Protein AF-A0ABC8KE61-F1 (afdb_monomer_lite)

Structure (mmCIF, N/CA/C/O backbone):
data_AF-A0ABC8KE61-F1
#
_entry.id   AF-A0ABC8KE61-F1
#
loop_
_atom_site.group_PDB
_atom_site.id
_atom_site.type_symbol
_atom_site.label_atom_id
_atom_site.label_alt_id
_atom_site.label_comp_id
_atom_site.label_asym_id
_atom_site.label_entity_id
_atom_site.label_seq_id
_atom_site.pdbx_PDB_ins_code
_atom_site.Cartn_x
_atom_site.Cartn_y
_atom_site.Cartn_z
_atom_site.occupancy
_atom_site.B_iso_or_equiv
_atom_site.auth_seq_id
_atom_site.auth_comp_id
_atom_site.auth_asym_id
_atom_site.auth_atom_id
_atom_site.pdbx_PDB_model_num
ATOM 1 N N . MET A 1 1 ? 4.257 -10.676 -7.133 1.00 64.88 1 MET A N 1
ATOM 2 C CA . MET A 1 1 ? 3.258 -9.607 -6.930 1.00 64.88 1 MET A CA 1
ATOM 3 C C . MET A 1 1 ? 2.732 -9.595 -5.499 1.00 64.88 1 MET A C 1
ATOM 5 O O . MET A 1 1 ? 3.214 -8.754 -4.770 1.00 64.88 1 MET A O 1
ATOM 9 N N . VAL A 1 2 ? 1.894 -10.537 -5.036 1.00 73.56 2 VAL A N 1
ATOM 10 C CA . VAL A 1 2 ? 1.355 -10.547 -3.644 1.00 73.56 2 VAL A CA 1
ATOM 11 C C . VAL A 1 2 ? 2.423 -10.348 -2.562 1.00 73.56 2 VAL A C 1
ATOM 13 O O . VAL A 1 2 ? 2.237 -9.540 -1.664 1.00 73.56 2 VAL A O 1
ATOM 16 N N . LYS A 1 3 ? 3.583 -10.999 -2.708 1.00 79.56 3 LYS A N 1
ATOM 17 C CA . LYS A 1 3 ? 4.725 -10.808 -1.807 1.00 79.56 3 LYS A CA 1
ATOM 18 C C . LYS A 1 3 ? 5.199 -9.348 -1.712 1.00 79.56 3 LYS A C 1
ATOM 20 O O . LYS A 1 3 ? 5.415 -8.871 -0.617 1.00 79.56 3 LYS A O 1
ATOM 25 N N . VAL A 1 4 ? 5.299 -8.630 -2.835 1.00 83.62 4 VAL A N 1
ATOM 26 C CA . VAL A 1 4 ? 5.704 -7.209 -2.852 1.00 83.62 4 VAL A CA 1
ATOM 27 C C . VAL A 1 4 ? 4.715 -6.359 -2.061 1.00 83.62 4 VAL A C 1
ATOM 29 O O . VAL A 1 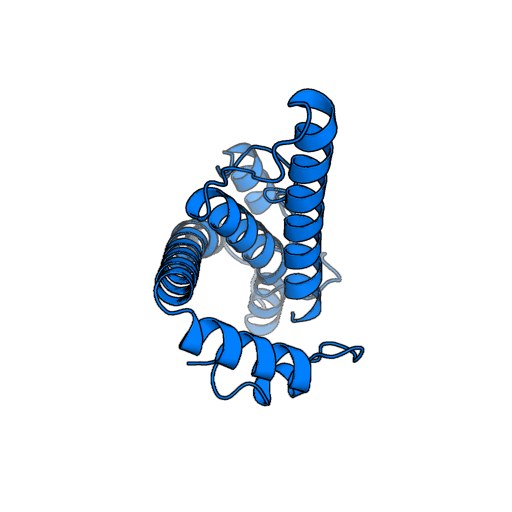4 ? 5.132 -5.517 -1.278 1.00 83.62 4 VAL A O 1
ATOM 32 N N . PHE A 1 5 ? 3.413 -6.607 -2.233 1.00 83.88 5 PHE A N 1
ATOM 33 C CA . PHE A 1 5 ? 2.384 -5.903 -1.471 1.00 83.88 5 PHE A CA 1
ATOM 34 C C . PHE A 1 5 ? 2.565 -6.143 0.029 1.00 83.88 5 PHE A C 1
ATOM 36 O O . PHE A 1 5 ? 2.652 -5.178 0.779 1.00 83.88 5 PHE A O 1
ATOM 43 N N . ILE A 1 6 ? 2.694 -7.403 0.452 1.00 83.31 6 ILE A N 1
ATOM 44 C CA . ILE A 1 6 ? 2.892 -7.761 1.865 1.00 83.31 6 ILE A CA 1
ATOM 45 C C . ILE A 1 6 ? 4.162 -7.114 2.413 1.00 83.31 6 ILE A C 1
ATOM 47 O O . ILE A 1 6 ? 4.085 -6.394 3.399 1.00 83.31 6 ILE A O 1
ATOM 51 N N . ASP A 1 7 ? 5.299 -7.285 1.736 1.00 86.00 7 ASP A N 1
ATOM 52 C CA . ASP A 1 7 ? 6.591 -6.753 2.177 1.00 86.00 7 ASP A CA 1
ATOM 53 C C . ASP A 1 7 ? 6.548 -5.215 2.331 1.00 86.00 7 ASP A C 1
ATOM 55 O O . ASP A 1 7 ? 7.152 -4.652 3.246 1.00 86.00 7 ASP A O 1
ATOM 59 N N . CYS A 1 8 ? 5.850 -4.505 1.436 1.00 86.50 8 CYS A N 1
ATOM 60 C CA . CYS A 1 8 ? 5.660 -3.055 1.523 1.00 86.50 8 CYS A CA 1
ATOM 61 C C . CYS A 1 8 ? 4.720 -2.658 2.674 1.00 86.50 8 CYS A C 1
ATOM 63 O O . CYS A 1 8 ? 5.028 -1.722 3.415 1.00 86.50 8 CYS A O 1
ATOM 65 N N . PHE A 1 9 ? 3.609 -3.375 2.859 1.00 86.94 9 PHE A N 1
ATOM 66 C CA . PHE A 1 9 ? 2.671 -3.140 3.961 1.00 86.94 9 PHE A CA 1
ATOM 67 C C . PHE A 1 9 ? 3.303 -3.430 5.330 1.00 86.94 9 PHE A C 1
ATOM 69 O O . PHE A 1 9 ? 3.161 -2.621 6.244 1.00 86.94 9 PHE A O 1
ATOM 76 N N . GLU A 1 10 ? 4.054 -4.523 5.475 1.00 87.69 10 GLU A N 1
ATOM 77 C CA . GLU A 1 10 ? 4.783 -4.860 6.704 1.00 87.69 10 GLU A CA 1
ATOM 78 C C . GLU A 1 10 ? 5.771 -3.754 7.087 1.00 87.69 10 GLU A C 1
ATOM 80 O O . GLU A 1 10 ? 5.826 -3.346 8.246 1.00 87.69 10 GLU A O 1
ATOM 85 N N . LYS A 1 11 ? 6.507 -3.196 6.117 1.00 88.31 11 LYS A N 1
ATOM 86 C CA . LYS A 1 11 ? 7.406 -2.055 6.367 1.00 88.31 11 LYS A CA 1
ATOM 87 C C . LYS A 1 11 ? 6.659 -0.830 6.890 1.00 88.31 11 LYS A C 1
ATOM 89 O O . LYS A 1 11 ? 7.174 -0.152 7.778 1.00 88.31 11 LYS A O 1
ATOM 94 N N . MET A 1 12 ? 5.471 -0.548 6.355 1.00 88.25 12 MET A N 1
ATOM 95 C CA . MET A 1 12 ? 4.641 0.570 6.810 1.00 88.25 12 MET A CA 1
ATOM 96 C C . MET A 1 12 ? 4.158 0.339 8.246 1.00 88.25 12 MET A C 1
ATOM 98 O O . MET A 1 12 ? 4.304 1.226 9.082 1.00 88.25 12 MET A O 1
ATOM 102 N N . ILE A 1 13 ? 3.679 -0.870 8.561 1.00 87.88 13 ILE A N 1
ATOM 103 C CA . ILE A 1 13 ? 3.256 -1.250 9.919 1.00 87.88 13 ILE A CA 1
ATOM 104 C C . ILE A 1 13 ? 4.422 -1.103 10.902 1.00 87.88 13 ILE A C 1
ATOM 106 O O . ILE A 1 13 ? 4.290 -0.424 11.919 1.00 87.88 13 ILE A O 1
ATOM 110 N N . LEU A 1 14 ? 5.593 -1.655 10.570 1.00 89.06 14 LEU A N 1
ATOM 111 C CA . LEU A 1 14 ? 6.793 -1.555 11.405 1.00 89.06 14 LEU A CA 1
ATOM 112 C C . LEU A 1 14 ? 7.217 -0.100 11.647 1.00 89.06 14 LEU A C 1
ATOM 114 O O . LEU A 1 14 ? 7.661 0.231 12.751 1.00 89.06 14 LEU A O 1
ATOM 118 N N . LYS A 1 15 ? 7.073 0.778 10.644 1.00 88.00 15 LYS A N 1
ATOM 119 C CA . LYS A 1 15 ? 7.299 2.221 10.802 1.00 88.00 15 LYS A CA 1
ATOM 120 C C . LYS A 1 15 ? 6.293 2.832 11.778 1.00 88.00 15 LYS A C 1
ATOM 122 O O . LYS A 1 15 ? 6.718 3.503 12.716 1.00 88.00 15 LYS A O 1
ATOM 127 N N . SER A 1 16 ? 4.995 2.588 11.602 1.00 84.94 16 SER A N 1
ATOM 128 C CA . SER A 1 16 ? 3.955 3.118 12.496 1.00 84.94 16 SER A CA 1
ATOM 129 C C . SER A 1 16 ? 4.138 2.644 13.941 1.00 84.94 16 SER A C 1
ATOM 131 O O . SER A 1 16 ? 4.074 3.451 14.865 1.00 84.94 16 SER A O 1
ATOM 133 N N . GLU A 1 17 ? 4.453 1.366 14.151 1.00 87.12 17 GLU A N 1
ATOM 134 C CA . GLU A 1 17 ? 4.751 0.831 15.482 1.00 87.12 17 GLU A CA 1
ATOM 135 C C . GLU A 1 17 ? 6.007 1.447 16.106 1.00 87.12 17 GLU A C 1
ATOM 137 O O . GLU A 1 17 ? 6.067 1.667 17.315 1.00 87.12 17 GLU A O 1
ATOM 142 N N . LYS A 1 18 ? 7.045 1.703 15.302 1.00 86.75 18 LYS A N 1
ATOM 143 C CA . LYS A 1 18 ? 8.257 2.372 15.782 1.00 86.75 18 LYS A 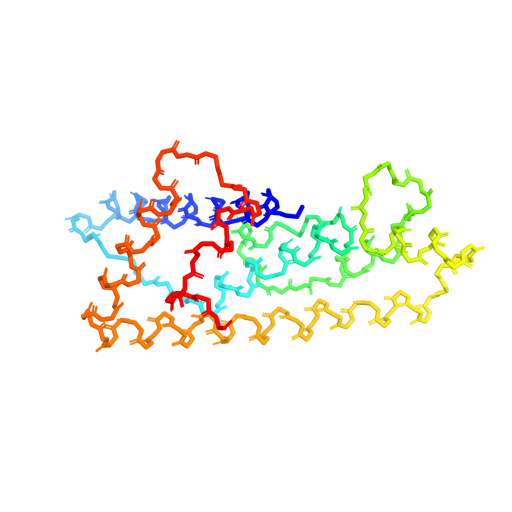CA 1
ATOM 144 C C . LYS A 1 18 ? 7.933 3.785 16.274 1.00 86.75 18 LYS A C 1
ATOM 146 O O . LYS A 1 18 ? 8.385 4.146 17.356 1.00 86.75 18 LYS A O 1
ATOM 151 N N . LEU A 1 19 ? 7.121 4.536 15.529 1.00 83.94 19 LEU A N 1
ATOM 152 C CA . LEU A 1 19 ? 6.680 5.880 15.919 1.00 83.94 19 LEU A CA 1
ATOM 153 C C . LEU A 1 19 ? 5.836 5.867 17.203 1.00 83.94 19 LEU A C 1
ATOM 155 O O . LEU A 1 19 ? 6.014 6.741 18.050 1.00 83.94 19 LEU A O 1
ATOM 159 N N . LEU A 1 20 ? 4.961 4.866 17.371 1.00 83.94 20 LEU A N 1
ATOM 160 C CA . LEU A 1 20 ? 4.216 4.645 18.619 1.00 83.94 20 LEU A CA 1
ATOM 161 C C . LEU A 1 20 ? 5.172 4.466 19.805 1.00 83.94 20 LEU A C 1
ATOM 163 O O . LEU A 1 20 ? 5.119 5.245 20.755 1.00 83.94 20 LEU A O 1
ATOM 167 N N . ARG A 1 21 ? 6.112 3.518 19.701 1.00 84.69 21 ARG A N 1
ATOM 168 C CA . ARG A 1 21 ? 7.095 3.228 20.762 1.00 84.69 21 ARG A CA 1
ATOM 169 C C . ARG A 1 21 ? 7.961 4.438 21.119 1.00 84.69 21 ARG A C 1
ATOM 171 O O . ARG A 1 21 ? 8.272 4.662 22.285 1.00 84.69 21 ARG A O 1
ATOM 178 N N . GLU A 1 22 ? 8.372 5.230 20.130 1.00 82.19 22 GLU A N 1
ATOM 179 C CA . GLU A 1 22 ? 9.170 6.443 20.361 1.00 82.19 22 GLU A CA 1
ATOM 180 C C . GLU A 1 22 ? 8.376 7.531 21.101 1.00 82.19 22 GLU A C 1
ATOM 182 O O . GLU A 1 22 ? 8.933 8.220 21.967 1.00 82.19 22 GLU A O 1
ATOM 187 N N . LYS A 1 23 ? 7.074 7.668 20.812 1.00 76.12 23 LYS A N 1
ATOM 188 C CA . LYS A 1 23 ? 6.198 8.595 21.538 1.00 76.12 23 LYS A CA 1
ATOM 189 C C . LYS A 1 23 ? 5.919 8.137 22.963 1.00 76.12 23 LYS A C 1
ATOM 191 O O . LYS A 1 23 ? 6.067 8.964 23.856 1.00 76.12 23 LYS A O 1
ATOM 196 N N . GLU A 1 24 ? 5.628 6.858 23.201 1.00 76.31 24 GLU A N 1
ATOM 197 C CA . GLU A 1 24 ? 5.400 6.321 24.556 1.00 76.31 24 GLU A CA 1
ATOM 198 C C . GLU A 1 24 ? 6.550 6.667 25.519 1.00 76.31 24 GLU A C 1
ATOM 200 O O . GLU A 1 24 ? 6.324 7.069 26.663 1.00 76.31 24 GLU A O 1
ATOM 205 N N . VAL A 1 25 ? 7.794 6.571 25.035 1.00 72.00 25 VAL A N 1
ATOM 206 C CA . VAL A 1 25 ? 9.010 6.888 25.803 1.00 72.00 25 VAL A CA 1
ATOM 207 C C . VAL A 1 25 ? 9.166 8.395 26.053 1.00 72.00 25 VAL A C 1
ATOM 209 O O . VAL A 1 25 ? 9.741 8.793 27.067 1.00 72.00 25 VAL A O 1
ATOM 212 N N . SER A 1 26 ? 8.655 9.238 25.154 1.00 69.12 26 SER A N 1
ATOM 213 C CA . SER A 1 26 ? 8.886 10.688 25.158 1.00 69.12 26 SER A CA 1
ATOM 214 C C . SER A 1 26 ? 7.775 11.497 25.842 1.00 69.12 26 SER A C 1
ATOM 216 O O . SER A 1 26 ? 8.067 12.545 26.419 1.00 69.12 26 SER A O 1
ATOM 218 N N . SER A 1 27 ? 6.515 11.050 25.791 1.00 61.34 27 SER A N 1
ATOM 219 C CA . SER A 1 27 ? 5.344 11.819 26.256 1.00 61.34 27 SER A CA 1
ATOM 220 C C . SER A 1 27 ? 4.740 11.345 27.583 1.00 61.34 27 SER A C 1
ATOM 222 O O . SER A 1 27 ? 3.780 11.943 28.059 1.00 61.34 27 SER A O 1
ATOM 224 N N . GLY A 1 28 ? 5.304 10.324 28.235 1.00 57.09 28 GLY A N 1
ATOM 225 C CA . GLY A 1 28 ? 4.880 9.935 29.586 1.00 57.09 28 GLY A CA 1
ATOM 226 C C . GLY A 1 28 ? 3.458 9.363 29.668 1.00 57.09 28 GLY A C 1
ATOM 227 O O . GLY A 1 28 ? 2.796 9.555 30.687 1.00 57.09 28 GLY A O 1
ATOM 228 N N . GLY A 1 29 ? 3.002 8.653 28.628 1.00 59.00 29 GLY A N 1
ATOM 229 C CA . GLY A 1 29 ? 1.775 7.845 28.675 1.00 59.00 29 GLY A CA 1
ATOM 230 C C . GLY A 1 29 ? 0.694 8.152 27.634 1.00 59.00 29 GLY A C 1
ATOM 231 O O . GLY A 1 29 ? -0.413 7.638 27.779 1.00 59.00 29 GLY A O 1
ATOM 232 N N . GLU A 1 30 ? 0.962 8.958 26.602 1.00 61.91 30 GLU A N 1
ATOM 233 C CA . GLU A 1 30 ? 0.042 9.065 25.457 1.00 61.91 30 GLU A CA 1
ATOM 234 C C . GLU A 1 30 ? 0.279 7.926 24.456 1.00 61.91 30 GLU A C 1
ATOM 236 O O . GLU A 1 30 ? 1.283 7.912 23.747 1.00 61.91 30 GLU A O 1
ATOM 241 N N . ASP A 1 31 ? -0.685 7.007 24.374 1.00 68.25 31 ASP A N 1
ATOM 242 C CA . ASP A 1 31 ? -0.700 5.842 23.471 1.00 68.25 31 ASP A CA 1
ATOM 243 C C . ASP A 1 31 ? -1.327 6.174 22.095 1.00 68.25 31 ASP A C 1
ATOM 245 O O . ASP A 1 31 ? -2.006 5.369 21.457 1.00 68.25 31 ASP A O 1
ATOM 249 N N . THR A 1 32 ? -1.193 7.428 21.651 1.00 75.19 32 THR A N 1
ATO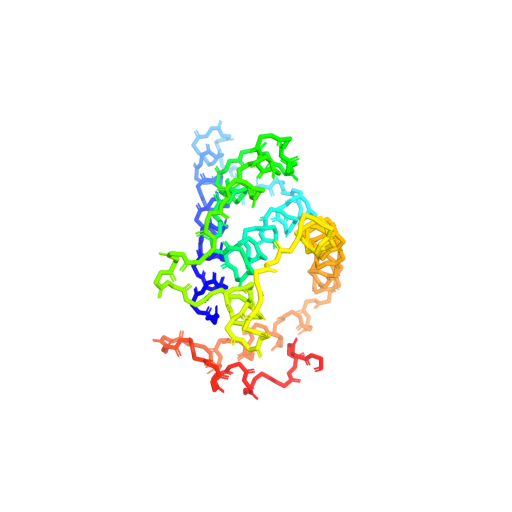M 250 C CA . THR A 1 32 ? -1.811 7.909 20.408 1.00 75.19 32 THR A CA 1
ATOM 251 C C . THR A 1 32 ? -0.811 8.653 19.537 1.00 75.19 32 THR A C 1
ATOM 253 O O . THR A 1 32 ? -0.144 9.593 19.976 1.00 75.19 32 THR A O 1
ATOM 256 N N . ILE A 1 33 ? -0.745 8.269 18.262 1.00 80.81 33 ILE A N 1
ATOM 257 C CA . ILE A 1 33 ? 0.001 8.987 17.226 1.00 80.81 33 ILE A CA 1
ATOM 258 C C . ILE A 1 33 ? -0.971 9.660 16.262 1.00 80.81 33 ILE A C 1
ATOM 260 O O . ILE A 1 33 ? -2.006 9.102 15.906 1.00 80.81 33 ILE A O 1
ATOM 264 N N . GLU A 1 34 ? -0.611 10.860 15.823 1.00 82.56 34 GLU A N 1
ATOM 265 C CA . GLU A 1 34 ? -1.245 11.488 14.672 1.00 82.56 34 GLU A CA 1
ATOM 266 C C . GLU A 1 34 ? -0.459 11.054 13.438 1.00 82.56 34 GLU A C 1
ATOM 268 O O . GLU A 1 34 ? 0.766 11.190 13.401 1.00 82.56 34 GLU A O 1
ATOM 273 N N . LEU A 1 35 ? -1.161 10.485 12.462 1.00 83.62 35 LEU A N 1
ATOM 274 C CA . LEU A 1 35 ? -0.599 10.060 11.188 1.00 83.62 35 LEU A CA 1
ATOM 275 C C . LEU A 1 35 ? -1.329 10.765 10.055 1.00 83.62 35 LEU A C 1
ATOM 277 O O . LEU A 1 35 ? -2.561 10.796 10.026 1.00 83.62 35 LEU A O 1
ATOM 281 N N . ASP A 1 36 ? -0.560 11.260 9.094 1.00 88.00 36 ASP A N 1
ATOM 282 C CA . ASP A 1 36 ? -1.088 11.670 7.801 1.00 88.00 36 ASP A CA 1
ATOM 283 C C . ASP A 1 36 ? -1.269 10.425 6.922 1.00 88.00 36 ASP A C 1
ATOM 285 O O . ASP A 1 36 ? -0.328 9.922 6.306 1.00 88.00 36 ASP A O 1
ATOM 289 N N . LEU A 1 37 ? -2.493 9.891 6.902 1.00 88.19 37 LEU A N 1
ATOM 290 C CA . LEU A 1 37 ? -2.818 8.686 6.136 1.00 88.19 37 LEU A CA 1
ATOM 291 C C . LEU A 1 37 ? -2.616 8.872 4.628 1.00 88.19 37 LEU A C 1
ATOM 293 O O . LEU A 1 37 ? -2.251 7.915 3.950 1.00 88.19 37 LEU A O 1
ATOM 297 N N . GLU A 1 38 ? -2.834 10.077 4.100 1.00 87.56 38 GLU A N 1
ATOM 298 C CA . GLU A 1 38 ? -2.642 10.352 2.676 1.00 87.56 38 GLU A CA 1
ATOM 299 C C . GLU A 1 38 ? -1.162 10.259 2.311 1.00 87.56 38 GLU A C 1
ATOM 301 O O . GLU A 1 38 ? -0.803 9.561 1.360 1.00 87.56 38 GLU A O 1
ATOM 306 N N . ALA A 1 39 ? -0.297 10.876 3.115 1.00 86.56 39 ALA A N 1
ATOM 307 C CA . ALA A 1 39 ? 1.144 10.818 2.919 1.00 86.56 39 ALA A CA 1
ATOM 308 C C . ALA A 1 39 ? 1.697 9.386 3.072 1.00 86.56 39 ALA A C 1
ATOM 310 O O . ALA A 1 39 ? 2.505 8.936 2.252 1.00 86.56 39 ALA A O 1
ATOM 311 N N . GLU A 1 40 ? 1.235 8.634 4.076 1.00 88.31 40 GLU A N 1
ATOM 312 C CA . GLU A 1 40 ? 1.666 7.246 4.297 1.00 88.31 40 GLU A CA 1
ATOM 313 C C . GLU A 1 40 ? 1.208 6.308 3.169 1.00 88.31 40 GLU A C 1
ATOM 315 O O . GLU A 1 40 ? 2.014 5.532 2.644 1.00 88.31 40 GLU A O 1
ATOM 320 N N . PHE A 1 41 ? -0.050 6.404 2.723 1.00 90.56 41 PHE A N 1
ATOM 321 C CA . PHE A 1 41 ? -0.533 5.586 1.606 1.00 90.56 41 PHE A CA 1
ATOM 322 C C . PHE A 1 41 ? 0.066 6.000 0.262 1.00 90.56 41 PHE A C 1
ATOM 324 O O . PHE A 1 41 ? 0.259 5.140 -0.598 1.00 90.56 41 PHE A O 1
ATOM 331 N N . SER A 1 42 ? 0.418 7.274 0.091 1.00 89.81 42 SER A N 1
ATOM 332 C CA . SER A 1 42 ? 1.158 7.761 -1.075 1.00 89.81 42 SER A CA 1
ATOM 333 C C . SER A 1 42 ? 2.544 7.115 -1.158 1.00 89.81 42 SER A C 1
ATOM 335 O O . SER A 1 42 ? 2.890 6.509 -2.178 1.00 89.81 42 SER A O 1
ATOM 337 N N . SER A 1 43 ? 3.290 7.112 -0.048 1.00 89.38 43 SER A N 1
ATOM 338 C CA . SER A 1 43 ? 4.572 6.405 0.066 1.00 89.38 43 SER A CA 1
ATOM 339 C C . SER A 1 43 ? 4.448 4.902 -0.195 1.00 89.38 43 SER A C 1
ATOM 341 O O . SER A 1 43 ? 5.281 4.323 -0.896 1.00 89.38 43 SER A O 1
ATOM 343 N N . LEU A 1 44 ? 3.405 4.267 0.346 1.00 90.12 44 LEU A N 1
ATOM 344 C CA . LEU A 1 44 ? 3.141 2.845 0.145 1.00 90.12 44 LEU A CA 1
ATOM 345 C C . LEU A 1 44 ? 2.855 2.517 -1.325 1.00 90.12 44 LEU A C 1
ATOM 347 O O . LEU A 1 44 ? 3.445 1.587 -1.878 1.00 90.12 44 LEU A O 1
ATOM 351 N N . ALA A 1 45 ? 1.962 3.275 -1.962 1.00 89.75 45 ALA A N 1
ATOM 352 C CA . ALA A 1 45 ? 1.604 3.071 -3.359 1.00 89.75 45 ALA A CA 1
ATOM 353 C C . ALA A 1 45 ? 2.814 3.286 -4.279 1.00 89.75 45 ALA A C 1
ATOM 355 O O . ALA A 1 45 ? 3.014 2.515 -5.220 1.00 89.75 45 ALA A O 1
ATOM 356 N N . LEU A 1 46 ? 3.659 4.273 -3.972 1.00 88.31 46 LEU A N 1
ATOM 357 C CA . LEU A 1 46 ? 4.879 4.545 -4.723 1.00 88.31 46 LEU A CA 1
ATOM 358 C C . LEU A 1 46 ? 5.868 3.370 -4.672 1.00 88.31 46 LEU A C 1
ATOM 360 O O . LEU A 1 46 ? 6.338 2.931 -5.724 1.00 88.31 46 LEU A O 1
ATOM 364 N N . ASP A 1 47 ? 6.138 2.809 -3.489 1.00 88.38 47 ASP A N 1
ATOM 365 C CA . ASP A 1 47 ? 7.027 1.646 -3.354 1.00 88.38 47 ASP A CA 1
ATOM 366 C C . ASP A 1 47 ? 6.440 0.403 -4.052 1.00 88.38 47 ASP A C 1
ATOM 368 O O . ASP A 1 47 ? 7.161 -0.309 -4.755 1.00 88.38 47 ASP A O 1
ATOM 372 N N . ILE A 1 48 ? 5.130 0.157 -3.935 1.00 88.38 48 ILE A N 1
ATOM 373 C CA . ILE A 1 48 ? 4.464 -0.977 -4.601 1.00 88.38 48 ILE A CA 1
ATOM 374 C C . ILE A 1 48 ? 4.575 -0.870 -6.126 1.00 88.38 48 ILE A C 1
ATOM 376 O O . ILE A 1 48 ? 4.912 -1.862 -6.786 1.00 88.38 48 ILE A O 1
ATOM 380 N N . ILE A 1 49 ? 4.288 0.306 -6.696 1.00 87.19 49 ILE A N 1
ATOM 381 C CA . ILE A 1 49 ? 4.374 0.537 -8.145 1.00 87.19 49 ILE A CA 1
ATOM 382 C C . ILE A 1 49 ? 5.838 0.467 -8.593 1.00 87.19 49 ILE A C 1
ATOM 384 O O . ILE A 1 49 ? 6.129 -0.194 -9.590 1.00 87.19 49 ILE A O 1
ATOM 388 N N . GLY A 1 50 ? 6.761 1.065 -7.835 1.00 85.50 50 GLY A N 1
ATOM 389 C CA . GLY A 1 50 ? 8.203 0.997 -8.076 1.00 85.50 50 GLY A CA 1
ATOM 390 C C . GLY A 1 50 ? 8.703 -0.430 -8.220 1.00 85.50 50 GLY A C 1
ATOM 391 O O . GLY A 1 50 ? 9.257 -0.797 -9.257 1.00 85.50 50 GLY A O 1
ATOM 392 N N . PHE A 1 51 ? 8.430 -1.270 -7.224 1.00 85.75 51 PHE A N 1
ATOM 393 C CA . PHE A 1 51 ? 8.848 -2.666 -7.254 1.00 85.75 51 PHE A CA 1
ATOM 394 C C . PHE A 1 51 ? 8.124 -3.473 -8.333 1.00 85.75 51 PHE A C 1
ATOM 396 O O . PHE A 1 51 ? 8.753 -4.257 -9.039 1.00 85.75 51 PHE A O 1
ATOM 403 N N . SER A 1 52 ? 6.811 -3.297 -8.491 1.00 81.44 52 SER A N 1
ATOM 404 C CA . SER A 1 52 ? 6.023 -4.143 -9.398 1.00 81.44 52 SER A CA 1
ATOM 405 C C . SER A 1 52 ? 6.258 -3.820 -10.876 1.00 81.44 52 SER A C 1
ATOM 407 O O . SER A 1 52 ? 6.227 -4.718 -11.720 1.00 81.44 52 SER A O 1
ATOM 409 N N . VAL A 1 53 ? 6.471 -2.545 -11.205 1.00 80.25 53 VAL A N 1
ATOM 410 C CA . VAL A 1 53 ? 6.579 -2.077 -12.594 1.00 80.25 53 VAL A CA 1
ATOM 411 C C . VAL A 1 53 ? 8.033 -1.914 -13.014 1.00 80.25 53 VAL A C 1
ATOM 413 O O . VAL A 1 53 ? 8.392 -2.357 -14.104 1.00 80.25 53 VAL A O 1
ATOM 416 N N . PHE A 1 54 ? 8.861 -1.329 -12.148 1.00 78.62 54 PHE A N 1
ATOM 417 C CA . PHE A 1 54 ? 10.234 -0.931 -12.469 1.00 78.62 54 PHE A CA 1
ATOM 418 C C . PHE A 1 54 ? 11.291 -1.809 -11.795 1.00 78.62 54 PHE A C 1
ATOM 420 O O . PHE A 1 54 ? 12.472 -1.652 -12.083 1.00 78.62 54 PHE A O 1
ATOM 427 N N . ASN A 1 55 ? 10.886 -2.725 -10.904 1.00 80.31 55 ASN A N 1
ATOM 428 C CA . ASN A 1 55 ? 11.793 -3.423 -9.988 1.00 80.31 55 ASN A CA 1
ATOM 429 C C . ASN A 1 55 ? 12.686 -2.453 -9.189 1.00 80.31 55 ASN A C 1
ATOM 431 O O . ASN A 1 55 ? 13.846 -2.739 -8.902 1.00 80.31 55 ASN A O 1
ATOM 435 N N . TYR A 1 56 ? 12.138 -1.284 -8.845 1.00 81.81 56 TYR A N 1
ATOM 436 C CA . TYR A 1 56 ? 12.858 -0.204 -8.184 1.00 81.81 56 TYR A CA 1
ATOM 437 C C . TYR A 1 56 ? 12.301 0.058 -6.786 1.00 81.81 56 TYR A C 1
ATOM 439 O O . TYR A 1 56 ? 11.094 0.191 -6.594 1.00 81.81 56 TYR A O 1
ATOM 447 N N . ASN A 1 57 ? 13.196 0.171 -5.807 1.00 83.00 57 ASN A N 1
ATOM 448 C CA . ASN A 1 57 ? 12.848 0.499 -4.430 1.00 83.00 57 ASN A CA 1
ATOM 449 C C . ASN A 1 57 ? 13.114 1.984 -4.156 1.00 83.00 57 ASN A C 1
ATOM 451 O O . ASN A 1 57 ? 14.266 2.359 -3.923 1.00 83.00 57 ASN A O 1
ATOM 455 N N . PHE A 1 58 ? 12.074 2.818 -4.119 1.00 82.81 58 PHE A N 1
ATOM 456 C CA . PHE A 1 58 ? 12.231 4.217 -3.698 1.00 82.81 58 PHE A CA 1
ATOM 457 C C . PHE A 1 58 ? 12.589 4.295 -2.203 1.00 82.81 58 PHE A C 1
ATOM 459 O O . PHE A 1 58 ? 13.413 5.117 -1.764 1.00 82.81 58 PHE A O 1
ATOM 466 N N . GLY A 1 59 ? 12.041 3.364 -1.419 1.00 82.62 59 GLY A N 1
ATOM 467 C CA . GLY A 1 59 ? 12.145 3.356 0.032 1.00 82.62 59 GLY A CA 1
ATOM 468 C C . GLY A 1 59 ? 11.335 4.495 0.634 1.00 82.62 59 GLY A C 1
ATOM 469 O O . GLY A 1 59 ? 11.724 5.038 1.666 1.00 82.62 59 GLY A O 1
ATOM 470 N N . SER A 1 60 ? 10.252 4.894 -0.028 1.00 82.62 60 SER A N 1
ATOM 471 C CA . SER A 1 60 ? 9.395 6.002 0.394 1.00 82.62 60 SER A CA 1
ATOM 472 C C . SER A 1 60 ? 8.583 5.657 1.635 1.00 82.62 60 SER A C 1
ATOM 474 O O . SER A 1 60 ? 8.210 6.554 2.387 1.00 82.62 60 SER A O 1
ATOM 476 N N . VAL A 1 61 ? 8.348 4.368 1.901 1.00 80.81 61 VAL A N 1
ATOM 477 C CA . VAL A 1 61 ? 7.750 3.922 3.165 1.00 80.81 61 VAL A CA 1
ATOM 478 C C . VAL A 1 61 ? 8.717 4.126 4.331 1.00 80.81 61 VAL A C 1
ATOM 480 O O . VAL A 1 61 ? 8.282 4.482 5.418 1.00 80.81 61 VAL A O 1
ATOM 483 N N . THR A 1 62 ? 10.025 3.931 4.138 1.00 77.19 62 THR A N 1
ATOM 484 C CA . THR A 1 62 ? 11.018 3.992 5.230 1.00 77.19 62 THR A CA 1
ATOM 485 C C . THR A 1 62 ? 11.714 5.345 5.369 1.00 77.19 62 THR A C 1
ATOM 487 O O . THR A 1 62 ? 12.210 5.659 6.451 1.00 77.19 62 THR A O 1
ATOM 490 N N . LYS A 1 63 ? 11.765 6.148 4.304 1.00 67.31 63 LYS A N 1
ATOM 491 C CA . LYS A 1 63 ? 12.311 7.512 4.294 1.00 67.31 63 LYS A CA 1
ATOM 492 C C . LYS A 1 63 ? 11.173 8.524 4.460 1.00 67.31 63 LYS A C 1
ATOM 494 O O . LYS A 1 63 ? 10.097 8.334 3.912 1.00 67.31 63 LYS A O 1
ATOM 499 N N . GLU A 1 64 ? 11.423 9.646 5.131 1.00 58.12 64 GLU A N 1
ATOM 500 C CA . GLU A 1 64 ? 10.461 10.758 5.300 1.00 58.12 64 GLU A CA 1
ATOM 501 C C . GLU A 1 64 ? 10.251 11.589 4.013 1.00 58.12 64 GLU A C 1
ATOM 503 O O . GLU A 1 64 ? 10.179 12.815 4.044 1.00 58.12 64 GLU A O 1
ATOM 508 N N . SER A 1 65 ? 10.240 10.958 2.837 1.00 57.28 65 SER A N 1
ATOM 509 C CA . SER A 1 65 ? 10.106 11.668 1.564 1.00 57.28 65 SER A CA 1
ATOM 510 C C . SER A 1 65 ? 9.030 11.017 0.707 1.00 57.28 65 SER A C 1
ATOM 512 O O . SER A 1 65 ? 9.262 10.011 0.040 1.00 57.28 65 SER A O 1
ATOM 514 N N . HIS A 1 66 ? 7.856 11.647 0.729 1.00 57.44 66 HIS A N 1
ATOM 515 C CA . HIS A 1 66 ? 6.667 11.298 -0.056 1.00 57.44 66 HIS A CA 1
ATOM 516 C C . HIS A 1 66 ? 6.759 11.756 -1.522 1.00 57.44 66 HIS A C 1
ATOM 518 O O . HIS A 1 66 ? 5.799 11.647 -2.273 1.00 57.44 66 HIS A O 1
ATOM 524 N N . VAL A 1 67 ? 7.902 12.318 -1.927 1.00 63.97 67 VAL A N 1
ATOM 525 C CA . VAL A 1 67 ? 8.090 12.950 -3.232 1.00 63.97 67 VAL A CA 1
ATOM 526 C C . VAL A 1 67 ? 9.105 12.146 -4.024 1.00 63.97 67 VAL A C 1
ATOM 528 O O . VAL A 1 67 ? 10.230 11.944 -3.564 1.00 63.97 67 VAL A O 1
ATOM 531 N N . VAL A 1 68 ? 8.715 11.735 -5.231 1.00 65.56 68 VAL A N 1
ATOM 532 C CA . VAL A 1 68 ? 9.649 11.190 -6.221 1.00 65.56 68 VAL A CA 1
ATOM 533 C C . VAL A 1 68 ? 10.673 12.271 -6.537 1.00 65.56 68 VAL A C 1
ATOM 535 O O . VAL A 1 68 ? 10.322 13.337 -7.050 1.00 65.56 68 VAL A O 1
ATOM 538 N N . LYS A 1 69 ? 11.941 12.026 -6.213 1.00 69.00 69 LYS A N 1
ATOM 539 C CA . LYS A 1 69 ? 12.997 12.995 -6.502 1.00 69.00 69 LYS A CA 1
ATOM 540 C C . LYS A 1 69 ? 13.356 12.926 -7.975 1.00 69.00 69 LYS A C 1
ATOM 542 O O . LYS A 1 69 ? 13.254 11.876 -8.605 1.00 69.00 69 LYS A O 1
ATOM 547 N N . GLU A 1 70 ? 13.859 14.033 -8.507 1.00 66.25 70 GLU A N 1
ATOM 548 C CA . GLU A 1 70 ? 14.402 14.073 -9.868 1.00 66.25 70 GLU A CA 1
ATOM 549 C C . GLU A 1 70 ? 15.479 12.991 -10.063 1.00 66.25 70 GLU A C 1
ATOM 551 O O . GLU A 1 70 ? 15.455 12.267 -11.052 1.00 66.25 70 GLU A O 1
ATOM 556 N N . THR A 1 71 ? 16.301 12.749 -9.033 1.00 68.31 71 THR A N 1
ATOM 557 C CA . THR A 1 71 ? 17.286 11.657 -9.002 1.00 68.31 71 THR A CA 1
ATOM 558 C C . THR A 1 71 ? 16.668 10.268 -9.147 1.00 68.31 71 THR A C 1
ATOM 560 O O . THR A 1 71 ? 17.282 9.378 -9.726 1.00 68.31 71 THR A O 1
ATOM 563 N N . ASP A 1 72 ? 15.462 10.045 -8.621 1.00 73.38 72 ASP A N 1
ATOM 564 C CA . ASP A 1 72 ? 14.789 8.751 -8.741 1.00 73.38 72 ASP A CA 1
ATOM 565 C C . ASP A 1 72 ? 14.279 8.553 -10.174 1.00 73.38 72 ASP A C 1
ATOM 567 O O . ASP A 1 72 ? 14.408 7.467 -10.734 1.00 73.38 72 ASP A O 1
ATOM 571 N N . VAL A 1 73 ? 13.785 9.621 -10.811 1.00 69.38 73 VAL A N 1
ATOM 572 C CA . VAL A 1 73 ? 13.382 9.605 -12.226 1.00 69.38 73 VAL A CA 1
ATOM 573 C C . VAL A 1 73 ? 14.583 9.356 -13.141 1.00 69.38 73 VAL A C 1
ATOM 575 O O . VAL A 1 73 ? 14.483 8.554 -14.070 1.00 69.38 73 VAL A O 1
ATOM 578 N N . GLU A 1 74 ? 15.723 9.989 -12.866 1.00 71.06 74 GLU A N 1
ATOM 579 C CA . GLU A 1 74 ? 16.976 9.758 -13.596 1.00 71.06 74 GLU A CA 1
ATOM 580 C C . GLU A 1 74 ? 17.453 8.305 -13.450 1.00 71.06 74 GLU A C 1
ATOM 582 O O . GLU A 1 74 ? 17.791 7.658 -14.444 1.00 71.06 74 GLU A O 1
ATOM 587 N N . ASN A 1 75 ? 17.405 7.749 -12.235 1.00 74.06 75 ASN A N 1
ATOM 588 C CA . ASN A 1 75 ? 17.775 6.355 -11.975 1.00 74.06 75 ASN A CA 1
ATOM 589 C C . ASN A 1 75 ? 16.891 5.356 -12.739 1.00 74.06 75 ASN A C 1
ATOM 591 O O . ASN A 1 75 ? 17.386 4.313 -13.173 1.00 74.06 75 ASN A O 1
ATOM 595 N N . LEU A 1 76 ? 15.602 5.665 -12.915 1.00 72.81 76 LEU A N 1
ATOM 596 C CA . LEU A 1 76 ? 14.670 4.854 -13.704 1.00 72.81 76 LEU A CA 1
ATOM 597 C C . LEU A 1 76 ? 14.938 4.938 -15.209 1.00 72.81 76 LEU A C 1
ATOM 599 O O . LEU A 1 76 ? 14.694 3.967 -15.923 1.00 72.81 76 LEU A O 1
ATOM 603 N N . GLN A 1 77 ? 15.428 6.079 -15.698 1.00 68.12 77 GLN A N 1
ATOM 604 C CA . GLN A 1 77 ? 15.814 6.252 -17.103 1.00 68.12 77 GLN A CA 1
ATOM 605 C C . GLN A 1 77 ? 17.131 5.545 -17.429 1.00 68.12 77 GLN A C 1
ATOM 607 O O . GLN A 1 77 ? 17.301 5.054 -18.539 1.00 68.12 77 GLN A O 1
ATOM 612 N N . GLN A 1 78 ? 18.051 5.477 -16.464 1.00 67.88 78 GLN A N 1
ATOM 613 C CA . GLN A 1 78 ? 19.336 4.788 -16.612 1.00 67.88 78 GLN A CA 1
ATOM 614 C C . GLN A 1 78 ? 19.269 3.289 -16.290 1.00 67.88 78 GLN A C 1
ATOM 616 O O . GLN A 1 78 ? 20.273 2.591 -16.433 1.00 67.88 78 GLN A O 1
ATOM 621 N N . HIS A 1 79 ? 18.117 2.786 -15.838 1.00 69.00 79 HIS A N 1
ATOM 622 C CA . HIS A 1 79 ? 17.948 1.367 -15.553 1.00 69.00 79 HIS A CA 1
ATOM 623 C C . HIS A 1 79 ? 18.013 0.548 -16.844 1.00 69.00 79 HIS A C 1
ATOM 625 O O . HIS A 1 79 ? 17.167 0.680 -17.726 1.00 69.00 79 HIS A O 1
ATOM 631 N N . ASP A 1 80 ? 19.012 -0.330 -16.939 1.00 68.75 80 ASP A N 1
ATOM 632 C CA . ASP A 1 80 ? 19.104 -1.314 -18.016 1.00 68.75 80 ASP A CA 1
ATOM 633 C C . ASP A 1 80 ? 18.133 -2.464 -17.736 1.00 68.75 80 ASP A C 1
ATOM 635 O O . ASP A 1 80 ? 18.463 -3.440 -17.056 1.00 68.75 80 ASP A O 1
ATOM 639 N N . TYR A 1 81 ? 16.905 -2.317 -18.235 1.00 66.31 81 TYR A N 1
ATOM 640 C CA . TYR A 1 81 ? 15.858 -3.317 -18.047 1.00 66.31 81 TYR A CA 1
ATOM 641 C C . TYR A 1 81 ? 16.234 -4.651 -18.702 1.00 66.31 81 TYR A C 1
ATOM 643 O O . TYR A 1 81 ? 16.035 -5.691 -18.089 1.00 66.31 81 TYR A O 1
ATOM 651 N N . SER A 1 82 ? 16.915 -4.621 -19.849 1.00 63.59 82 SER A N 1
ATOM 652 C CA . SER A 1 82 ? 17.338 -5.779 -20.655 1.00 63.59 82 SER A CA 1
ATOM 653 C C . SER A 1 82 ? 18.188 -6.816 -19.907 1.00 63.59 82 SER A C 1
ATOM 655 O O . SER A 1 82 ? 18.278 -7.965 -20.341 1.00 63.59 82 SER A O 1
ATOM 657 N N . ASN A 1 83 ? 18.824 -6.430 -18.798 1.00 62.09 83 ASN A N 1
ATOM 658 C CA . ASN A 1 83 ? 19.727 -7.280 -18.017 1.00 62.09 83 ASN A CA 1
ATOM 659 C C . ASN A 1 83 ? 19.160 -7.674 -16.640 1.00 62.09 83 ASN A C 1
ATOM 661 O O . ASN A 1 83 ? 19.860 -8.280 -15.819 1.00 62.09 83 ASN A O 1
ATOM 665 N N . LEU A 1 84 ? 17.897 -7.338 -16.361 1.00 62.53 84 LEU A N 1
ATOM 666 C CA . LEU A 1 84 ? 17.227 -7.719 -15.123 1.00 62.53 84 LEU A CA 1
ATOM 667 C C . LEU A 1 84 ? 16.781 -9.183 -15.196 1.00 62.53 84 LEU A C 1
ATOM 669 O O . LEU A 1 84 ? 16.008 -9.586 -16.059 1.00 62.53 84 LEU A O 1
ATOM 673 N N . LYS A 1 85 ? 17.251 -9.994 -14.241 1.00 58.16 85 LYS A N 1
ATOM 674 C CA . LYS A 1 85 ? 16.786 -11.384 -14.070 1.00 58.16 85 LYS A CA 1
ATOM 675 C C . LYS A 1 85 ? 15.399 -11.479 -13.433 1.00 58.16 85 LYS A C 1
ATOM 677 O O . LYS A 1 85 ? 14.768 -12.530 -13.517 1.00 58.16 85 LYS A O 1
ATOM 682 N N . ASP A 1 86 ? 14.947 -10.405 -12.792 1.00 61.16 86 ASP A N 1
ATOM 683 C CA . ASP A 1 86 ? 13.682 -10.365 -12.073 1.00 61.16 86 ASP A CA 1
ATOM 684 C C . ASP A 1 86 ? 12.574 -9.806 -12.972 1.00 61.16 86 ASP A C 1
ATOM 686 O O . ASP A 1 86 ? 12.718 -8.756 -13.597 1.00 61.16 86 ASP A O 1
ATOM 690 N N . ALA A 1 87 ? 11.452 -10.524 -13.035 1.00 60.19 87 ALA A N 1
ATOM 691 C CA . ALA A 1 87 ? 10.317 -10.178 -13.881 1.00 60.19 87 ALA A CA 1
ATOM 692 C C . ALA A 1 87 ? 9.630 -8.886 -13.398 1.00 60.19 87 ALA A C 1
ATOM 694 O O . ALA A 1 87 ? 8.842 -8.912 -12.449 1.00 60.19 87 ALA A O 1
ATOM 695 N N . SER A 1 88 ? 9.897 -7.769 -14.076 1.00 73.81 88 SER A N 1
ATOM 696 C CA . SER A 1 88 ? 9.123 -6.528 -13.968 1.00 73.81 88 SER A CA 1
ATOM 697 C C . SER A 1 88 ? 8.102 -6.430 -15.107 1.00 73.81 88 SER A C 1
ATOM 699 O O . SER A 1 88 ? 8.245 -7.085 -16.144 1.00 73.81 88 SER A O 1
ATOM 701 N N . LEU A 1 89 ? 7.056 -5.609 -14.947 1.00 74.19 89 LEU A N 1
ATOM 702 C CA . LEU A 1 89 ? 6.095 -5.375 -16.036 1.00 74.19 89 LEU A CA 1
ATOM 703 C C . LEU A 1 89 ? 6.791 -4.812 -17.282 1.00 74.19 89 LEU A C 1
ATOM 705 O O . LEU A 1 89 ? 6.447 -5.181 -18.401 1.00 74.19 89 LEU A O 1
ATOM 709 N N . ILE A 1 90 ? 7.783 -3.944 -17.084 1.00 74.38 90 ILE A N 1
ATOM 710 C CA . ILE A 1 90 ? 8.589 -3.379 -18.165 1.00 74.38 90 ILE A CA 1
ATOM 711 C C . ILE A 1 90 ? 9.374 -4.481 -18.875 1.00 74.38 90 ILE A C 1
ATOM 713 O O . ILE A 1 90 ? 9.291 -4.562 -20.099 1.00 74.38 90 ILE A O 1
ATOM 717 N N . GLN A 1 91 ? 10.034 -5.377 -18.133 1.00 70.50 91 GLN A N 1
ATOM 718 C CA . GLN A 1 91 ? 10.753 -6.506 -18.726 1.00 70.50 91 GLN A CA 1
ATOM 719 C C . GLN A 1 91 ? 9.818 -7.396 -19.548 1.00 70.50 91 GLN A C 1
ATOM 721 O O . GLN A 1 91 ? 10.106 -7.708 -20.698 1.00 70.50 91 GLN A O 1
ATOM 726 N N . PHE A 1 92 ? 8.639 -7.718 -19.012 1.00 72.56 92 PHE A N 1
ATOM 727 C CA . PHE A 1 92 ? 7.630 -8.486 -19.741 1.00 72.56 92 PHE A CA 1
ATOM 728 C C . PHE A 1 92 ? 7.175 -7.789 -21.037 1.00 72.56 92 PHE A C 1
ATOM 730 O O . PHE A 1 92 ? 6.970 -8.439 -22.063 1.00 72.56 92 PHE A O 1
ATOM 737 N N . LEU A 1 93 ? 7.010 -6.463 -21.011 1.00 70.31 93 LEU A N 1
ATOM 738 C CA . LEU A 1 93 ? 6.617 -5.683 -22.187 1.00 70.31 93 LEU A CA 1
ATOM 739 C C . LEU A 1 93 ? 7.730 -5.597 -23.241 1.00 70.31 93 LEU A C 1
ATOM 741 O O . LEU A 1 93 ? 7.402 -5.570 -24.430 1.00 70.31 93 LEU A O 1
ATOM 745 N N . VAL A 1 94 ? 9.001 -5.565 -22.823 1.00 71.31 94 VAL A N 1
ATOM 746 C CA . VAL A 1 94 ? 10.174 -5.679 -23.709 1.00 71.31 94 VAL A CA 1
ATOM 747 C C . VAL A 1 94 ? 10.196 -7.064 -24.355 1.00 71.31 94 VAL A C 1
ATOM 749 O O . VAL A 1 94 ? 10.200 -7.161 -25.582 1.00 71.31 94 VAL A O 1
ATOM 752 N N . ASP A 1 95 ? 10.095 -8.124 -23.549 1.00 70.38 95 ASP A N 1
ATOM 753 C CA . ASP A 1 95 ? 10.152 -9.519 -24.005 1.00 70.38 95 ASP A CA 1
ATOM 754 C C . ASP A 1 95 ? 9.045 -9.844 -25.019 1.00 70.38 95 ASP A C 1
ATOM 756 O O . ASP A 1 95 ? 9.292 -10.484 -26.042 1.00 70.38 95 ASP A O 1
ATOM 760 N N . MET A 1 96 ? 7.818 -9.370 -24.775 1.00 66.75 96 MET A N 1
ATOM 761 C CA . MET A 1 96 ? 6.675 -9.604 -25.667 1.00 66.75 96 MET A CA 1
ATOM 762 C C . MET A 1 96 ? 6.760 -8.817 -26.979 1.00 66.75 96 MET A C 1
ATOM 764 O O . MET A 1 96 ? 6.241 -9.278 -27.997 1.00 66.75 96 MET A O 1
ATOM 768 N N . ARG A 1 97 ? 7.363 -7.619 -26.973 1.00 67.06 97 ARG A N 1
ATOM 769 C CA . ARG A 1 97 ? 7.502 -6.798 -28.189 1.00 67.06 97 ARG A CA 1
ATOM 770 C C . ARG A 1 97 ? 8.765 -7.102 -28.983 1.00 67.06 97 ARG A C 1
ATOM 772 O O . ARG A 1 97 ? 8.785 -6.787 -30.171 1.00 67.06 97 ARG A O 1
ATOM 779 N N . GLY A 1 98 ? 9.780 -7.705 -28.366 1.00 58.91 98 GLY A N 1
ATOM 780 C CA . GLY A 1 98 ? 11.063 -8.000 -29.008 1.00 58.91 98 GLY A CA 1
ATOM 781 C C . GLY A 1 98 ? 11.816 -6.750 -29.478 1.00 58.91 98 GLY A C 1
ATOM 782 O O . GLY A 1 98 ? 12.662 -6.846 -30.363 1.00 58.91 98 GLY A O 1
ATOM 783 N N . VAL A 1 99 ? 11.468 -5.577 -28.937 1.00 62.69 99 VAL A N 1
ATOM 784 C CA . VAL A 1 99 ? 12.072 -4.277 -29.248 1.00 62.69 99 VAL A CA 1
ATOM 785 C C . VAL A 1 99 ? 12.279 -3.535 -27.934 1.00 62.69 99 VAL A C 1
ATOM 787 O O . VAL A 1 99 ? 11.363 -3.490 -27.108 1.00 62.69 99 VAL A O 1
ATOM 790 N N . ASP A 1 100 ? 13.457 -2.936 -27.775 1.00 65.50 100 ASP A N 1
ATOM 791 C CA . ASP A 1 100 ? 13.786 -2.114 -26.614 1.00 65.50 100 ASP A CA 1
ATOM 792 C C . ASP A 1 100 ? 12.811 -0.937 -26.456 1.00 65.50 100 ASP A C 1
ATOM 794 O O . ASP A 1 100 ? 12.240 -0.401 -27.415 1.00 65.50 100 ASP A O 1
ATOM 798 N N . ILE A 1 101 ? 12.606 -0.527 -25.209 1.00 66.69 101 ILE A N 1
ATOM 799 C CA . ILE A 1 101 ? 11.757 0.613 -24.869 1.00 66.69 101 ILE A CA 1
ATOM 800 C C . ILE A 1 101 ? 12.506 1.898 -25.225 1.00 66.69 101 ILE A C 1
ATOM 802 O O . ILE A 1 101 ? 13.474 2.262 -24.572 1.00 66.69 101 ILE A O 1
ATOM 806 N N . ASP A 1 102 ? 12.022 2.605 -26.249 1.00 68.56 102 ASP A N 1
ATOM 807 C CA . ASP A 1 102 ? 12.467 3.968 -26.569 1.00 68.56 102 ASP A CA 1
ATOM 808 C C . ASP A 1 102 ? 12.175 4.936 -25.406 1.00 68.56 102 ASP A C 1
ATOM 810 O O . ASP A 1 102 ? 11.189 4.783 -24.674 1.00 68.56 102 ASP A O 1
ATOM 814 N N . ASP A 1 103 ? 12.969 5.999 -25.291 1.00 66.50 103 ASP A N 1
ATOM 815 C CA . ASP A 1 103 ? 12.876 7.047 -24.271 1.00 66.50 103 ASP A CA 1
ATOM 816 C C . ASP A 1 103 ? 11.455 7.605 -24.118 1.00 66.50 103 ASP A C 1
ATOM 818 O O . ASP A 1 103 ? 11.018 7.990 -23.027 1.00 66.50 103 ASP A O 1
ATOM 822 N N . ARG A 1 104 ? 10.691 7.674 -25.217 1.00 69.00 104 ARG A N 1
ATOM 823 C CA . ARG A 1 104 ? 9.291 8.115 -25.181 1.00 69.00 104 ARG A CA 1
ATOM 824 C C . ARG A 1 104 ? 8.407 7.150 -24.397 1.00 69.00 104 ARG A C 1
ATOM 826 O O . ARG A 1 104 ? 7.525 7.601 -23.668 1.00 69.00 104 ARG A O 1
ATOM 833 N N . GLN A 1 105 ? 8.616 5.851 -24.565 1.00 66.75 105 GLN A N 1
ATOM 834 C CA . GLN A 1 105 ? 7.865 4.820 -23.859 1.00 66.75 105 GLN A CA 1
ATOM 835 C C . GLN A 1 105 ? 8.274 4.765 -22.383 1.00 66.75 105 GLN A C 1
ATOM 837 O O . GLN A 1 105 ? 7.390 4.718 -21.533 1.00 66.75 105 GLN A O 1
ATOM 842 N N . ALA A 1 106 ? 9.566 4.904 -22.067 1.00 68.06 106 ALA A N 1
ATOM 843 C CA . ALA A 1 106 ? 10.039 5.016 -20.684 1.00 68.06 106 ALA A CA 1
ATOM 844 C C . ALA A 1 106 ? 9.389 6.209 -19.954 1.00 68.06 106 ALA A C 1
ATOM 846 O O . ALA A 1 106 ? 8.831 6.056 -18.868 1.00 68.06 106 ALA A O 1
ATOM 847 N N . ARG A 1 107 ? 9.337 7.385 -20.599 1.00 68.19 107 ARG A N 1
ATOM 848 C CA . ARG A 1 107 ? 8.624 8.560 -20.061 1.00 68.19 107 ARG A CA 1
ATOM 849 C C . ARG A 1 107 ? 7.127 8.317 -19.858 1.00 68.19 107 ARG A C 1
ATOM 851 O O . ARG A 1 107 ? 6.569 8.790 -18.873 1.00 68.19 107 ARG A O 1
ATOM 858 N N . LEU A 1 108 ? 6.474 7.597 -20.773 1.00 66.69 108 LEU A N 1
ATOM 859 C CA . LEU A 1 108 ? 5.057 7.243 -20.639 1.00 66.69 108 LEU A CA 1
ATOM 860 C C . LEU A 1 108 ? 4.816 6.295 -19.459 1.00 66.69 108 LEU A C 1
ATOM 862 O O . LEU A 1 108 ? 3.813 6.445 -18.768 1.00 66.69 108 LEU A O 1
ATOM 866 N N . TYR A 1 109 ? 5.732 5.365 -19.187 1.00 73.12 109 TYR A N 1
ATOM 867 C CA . TYR A 1 109 ? 5.622 4.485 -18.025 1.00 73.12 109 TYR A CA 1
ATOM 868 C C . TYR A 1 109 ? 5.839 5.226 -16.707 1.00 73.12 109 TYR A C 1
ATOM 870 O O . TYR A 1 109 ? 5.121 4.946 -15.752 1.00 73.12 109 TYR A O 1
ATOM 878 N N . ASN A 1 110 ? 6.705 6.243 -16.658 1.00 71.75 110 ASN A N 1
ATOM 879 C CA . ASN A 1 110 ? 6.866 7.079 -15.460 1.00 71.75 110 ASN A CA 1
ATOM 880 C C . ASN A 1 110 ? 5.563 7.790 -15.045 1.00 71.75 110 ASN A C 1
ATOM 882 O O . ASN A 1 110 ? 5.354 8.047 -13.862 1.00 71.75 110 ASN A O 1
ATOM 886 N N . LEU A 1 111 ? 4.645 8.056 -15.983 1.00 72.88 111 LEU A N 1
ATOM 887 C CA . LEU A 1 111 ? 3.328 8.612 -15.655 1.00 72.88 111 LEU A CA 1
ATOM 888 C C . LEU A 1 111 ? 2.497 7.665 -14.773 1.00 72.88 111 LEU A C 1
ATOM 890 O O . LEU A 1 111 ? 1.695 8.136 -13.972 1.00 72.88 111 LEU A O 1
ATOM 894 N N . LEU A 1 112 ? 2.705 6.347 -14.878 1.00 76.25 112 LEU A N 1
ATOM 895 C CA . LEU A 1 112 ? 2.036 5.363 -14.025 1.00 76.25 112 LEU A CA 1
ATOM 896 C C . LEU A 1 112 ? 2.421 5.536 -12.551 1.00 76.25 112 LEU A C 1
ATOM 898 O O . LEU A 1 112 ? 1.564 5.351 -11.691 1.00 76.25 112 LEU A O 1
ATOM 902 N N . LEU A 1 113 ? 3.669 5.931 -12.263 1.00 75.56 113 LEU A N 1
ATOM 903 C CA . LEU A 1 113 ? 4.086 6.292 -10.904 1.00 75.56 113 LEU A CA 1
ATOM 904 C C . LEU A 1 113 ? 3.301 7.511 -10.442 1.00 75.56 113 LEU A C 1
ATOM 906 O O . LEU A 1 113 ? 2.585 7.430 -9.453 1.00 75.56 113 LEU A O 1
ATOM 910 N N . ILE A 1 114 ? 3.375 8.604 -11.204 1.00 71.50 114 ILE A N 1
ATOM 911 C CA . ILE A 1 114 ? 2.816 9.906 -10.819 1.00 71.50 114 ILE A CA 1
ATOM 912 C C . ILE A 1 114 ? 1.295 9.825 -10.634 1.00 71.50 114 ILE A C 1
ATOM 914 O O . ILE A 1 114 ? 0.781 10.228 -9.603 1.00 71.50 114 ILE A O 1
ATOM 918 N N . VAL A 1 115 ? 0.566 9.244 -11.585 1.00 76.69 115 VAL A N 1
ATOM 919 C CA . VAL A 1 115 ? -0.907 9.216 -11.537 1.00 76.69 115 VAL A CA 1
ATOM 920 C C . VAL A 1 115 ? -1.433 8.068 -10.669 1.00 76.69 115 VAL A C 1
ATOM 922 O O . VAL A 1 115 ? -2.476 8.189 -10.022 1.00 76.69 115 VAL A O 1
ATOM 925 N N . GLY A 1 116 ? -0.730 6.934 -10.651 1.00 82.88 116 GLY A N 1
ATOM 926 C CA . GLY A 1 116 ? -1.186 5.734 -9.954 1.00 82.88 116 GLY A CA 1
ATOM 927 C C . GLY A 1 116 ? -1.079 5.843 -8.436 1.00 82.88 116 GLY A C 1
ATOM 928 O O . GLY A 1 116 ? -1.974 5.370 -7.732 1.00 82.88 116 GLY A O 1
ATOM 929 N N . HIS A 1 117 ? -0.019 6.475 -7.924 1.00 86.31 117 HIS A N 1
ATOM 930 C CA . HIS A 1 117 ? 0.197 6.539 -6.479 1.00 86.31 117 HIS A CA 1
ATOM 931 C C . HIS A 1 117 ? -0.811 7.467 -5.779 1.00 86.31 117 HIS A C 1
ATOM 933 O O . HIS A 1 117 ? -1.431 7.042 -4.807 1.00 86.31 117 HIS A O 1
ATOM 939 N N . GLU A 1 118 ? -1.077 8.661 -6.324 1.00 86.50 118 GLU A N 1
ATOM 940 C CA . GLU A 1 118 ? -2.037 9.620 -5.749 1.00 86.50 118 GLU A CA 1
ATOM 941 C C . GLU A 1 118 ? -3.467 9.067 -5.725 1.00 86.50 118 GLU A C 1
ATOM 943 O O . GLU A 1 118 ? -4.152 9.119 -4.704 1.00 86.50 118 GLU A O 1
ATOM 948 N N . THR A 1 119 ? -3.925 8.482 -6.837 1.00 90.62 119 THR A N 1
ATOM 949 C CA . THR A 1 119 ? -5.291 7.937 -6.931 1.00 90.62 119 THR A CA 1
ATOM 950 C C . THR A 1 119 ? -5.504 6.740 -6.001 1.00 90.62 119 THR A C 1
ATOM 952 O O . THR A 1 119 ? -6.560 6.627 -5.372 1.00 90.62 119 THR A O 1
ATOM 955 N N . THR A 1 120 ? -4.493 5.877 -5.858 1.00 90.56 120 THR A N 1
ATOM 956 C CA . THR A 1 120 ? -4.530 4.740 -4.924 1.00 90.56 120 THR A CA 1
ATOM 957 C C . THR A 1 120 ? -4.521 5.218 -3.473 1.00 90.56 120 THR A C 1
ATOM 959 O O . THR A 1 120 ? -5.327 4.742 -2.671 1.00 90.56 120 THR A O 1
ATOM 962 N N . ALA A 1 121 ? -3.664 6.188 -3.142 1.00 90.06 121 ALA A N 1
ATOM 963 C CA . ALA A 1 121 ? -3.582 6.765 -1.805 1.00 90.06 121 ALA A CA 1
ATOM 964 C C . ALA A 1 121 ? -4.903 7.420 -1.394 1.00 90.06 121 ALA A C 1
ATOM 966 O O . ALA A 1 121 ? -5.454 7.079 -0.350 1.00 90.06 121 ALA A O 1
ATOM 967 N N . ALA A 1 122 ? -5.476 8.264 -2.255 1.00 90.62 122 ALA A N 1
ATOM 968 C CA . ALA A 1 122 ? -6.763 8.906 -2.004 1.00 90.62 122 ALA A CA 1
ATOM 969 C C . ALA A 1 122 ? -7.889 7.882 -1.772 1.00 90.62 122 ALA A C 1
ATOM 971 O O . ALA A 1 122 ? -8.714 8.050 -0.869 1.00 90.62 122 ALA A O 1
ATOM 972 N N . SER A 1 123 ? -7.911 6.792 -2.549 1.00 92.12 123 SER A N 1
ATOM 973 C CA . SER A 1 123 ? -8.887 5.712 -2.372 1.00 92.12 123 SER A CA 1
ATOM 974 C C . SER A 1 123 ? -8.725 5.001 -1.024 1.00 92.12 123 SER A C 1
ATOM 976 O O . SER A 1 123 ? -9.714 4.801 -0.315 1.00 92.12 123 SER A O 1
ATOM 978 N N . LEU A 1 124 ? -7.497 4.651 -0.627 1.00 91.62 124 LEU A N 1
ATOM 979 C CA . LEU A 1 124 ? -7.219 4.014 0.666 1.00 91.62 124 LEU A CA 1
ATOM 980 C C . LEU A 1 124 ? -7.550 4.939 1.840 1.00 91.62 124 LEU A C 1
ATOM 982 O O . LEU A 1 124 ? -8.235 4.511 2.771 1.00 91.62 124 LEU A O 1
ATOM 986 N N . THR A 1 125 ? -7.150 6.209 1.769 1.00 92.81 125 THR A N 1
ATOM 987 C CA . THR A 1 125 ? -7.474 7.224 2.780 1.00 92.81 125 THR A CA 1
ATOM 988 C C . THR A 1 125 ? -8.981 7.339 2.967 1.00 92.81 125 THR A C 1
ATOM 990 O O . THR A 1 125 ? -9.469 7.285 4.098 1.00 92.81 125 THR A O 1
ATOM 993 N N . LEU A 1 126 ? -9.743 7.426 1.872 1.00 93.12 126 LEU A N 1
ATOM 994 C CA . LEU A 1 126 ? -11.199 7.515 1.940 1.00 93.12 126 LEU A CA 1
ATOM 995 C C . LEU A 1 126 ? -11.822 6.243 2.531 1.00 93.12 126 LEU A C 1
ATOM 997 O O . LEU A 1 126 ? -12.717 6.337 3.370 1.00 93.12 126 LEU A O 1
ATOM 1001 N N . ASN A 1 127 ? -11.340 5.062 2.140 1.00 92.00 127 ASN A N 1
ATOM 1002 C CA . ASN A 1 127 ? -11.816 3.793 2.693 1.00 92.00 127 ASN A CA 1
ATOM 1003 C C . ASN A 1 127 ? -11.578 3.711 4.206 1.00 92.00 127 ASN A C 1
ATOM 1005 O O . ASN A 1 127 ? -12.506 3.407 4.958 1.00 92.00 127 ASN A O 1
ATOM 1009 N N . VAL A 1 128 ? -10.373 4.044 4.675 1.00 91.19 128 VAL A N 1
ATOM 1010 C CA . VAL A 1 128 ? -10.051 4.052 6.111 1.00 91.19 128 VAL A CA 1
ATOM 1011 C C . VAL A 1 128 ? -10.893 5.084 6.857 1.00 91.19 128 VAL A C 1
ATOM 1013 O O . VAL A 1 128 ? -11.445 4.772 7.913 1.00 91.19 128 VAL A O 1
ATOM 1016 N N . TYR A 1 129 ? -11.075 6.277 6.290 1.00 92.12 129 TYR A N 1
ATOM 1017 C CA . TYR A 1 129 ? -11.937 7.316 6.856 1.00 92.12 129 TYR A CA 1
ATOM 1018 C C . TYR A 1 129 ? -13.400 6.859 6.993 1.00 92.12 129 TYR A C 1
ATOM 1020 O O . TYR A 1 129 ? -14.036 7.077 8.030 1.00 92.12 129 TYR A O 1
ATOM 1028 N N . LEU A 1 130 ? -13.946 6.185 5.978 1.00 93.00 130 LEU A N 1
ATOM 1029 C CA . LEU A 1 130 ? -15.311 5.656 6.011 1.00 93.00 130 LEU A CA 1
ATOM 1030 C C . LEU A 1 130 ? -15.461 4.515 7.026 1.00 93.00 130 LEU A C 1
ATOM 1032 O O . LEU A 1 130 ? -16.466 4.468 7.740 1.00 93.00 130 LEU A O 1
ATOM 1036 N N . LEU A 1 131 ? -14.470 3.627 7.137 1.00 92.62 131 LEU A N 1
ATOM 1037 C CA . LEU A 1 131 ? -14.458 2.556 8.139 1.00 92.62 131 LEU A CA 1
ATOM 1038 C C . LEU A 1 131 ? -14.345 3.110 9.564 1.00 92.62 131 LEU A C 1
ATOM 1040 O O . LEU A 1 131 ? -15.046 2.633 10.455 1.00 92.62 131 LEU A O 1
ATOM 1044 N N . ALA A 1 132 ? -13.531 4.146 9.780 1.00 90.25 132 ALA A N 1
ATOM 1045 C CA . ALA A 1 132 ? -13.402 4.808 11.077 1.00 90.25 132 ALA A CA 1
ATOM 1046 C C . ALA A 1 132 ? -14.734 5.412 11.557 1.00 90.25 132 ALA A C 1
ATOM 1048 O O . ALA A 1 132 ? -15.052 5.342 12.742 1.00 90.25 132 ALA A O 1
ATOM 1049 N N . GLN A 1 133 ? -15.550 5.936 10.638 1.00 94.12 133 GLN A N 1
ATOM 1050 C CA . GLN A 1 133 ? -16.889 6.453 10.945 1.00 94.12 133 GLN A CA 1
ATOM 1051 C C . GLN A 1 133 ? -17.968 5.372 11.089 1.00 94.12 133 GLN A C 1
ATOM 1053 O O . GLN A 1 133 ? -19.052 5.654 11.597 1.00 94.12 133 GLN A O 1
ATOM 1058 N N . ASN A 1 134 ? -17.708 4.139 10.645 1.00 94.56 134 ASN A N 1
ATOM 1059 C CA . ASN A 1 134 ? -18.671 3.037 10.675 1.00 94.56 134 ASN A CA 1
ATOM 1060 C C . ASN A 1 134 ? -18.077 1.819 11.411 1.00 94.56 134 ASN A C 1
ATOM 1062 O O . ASN A 1 134 ? -17.712 0.837 10.755 1.00 94.56 134 ASN A O 1
ATOM 1066 N N . PRO A 1 135 ? -18.019 1.827 12.759 1.00 93.88 135 PRO A N 1
ATOM 1067 C CA . PRO A 1 135 ? -17.389 0.755 13.532 1.00 93.88 135 PRO A CA 1
ATOM 1068 C C . PRO A 1 135 ? -17.944 -0.644 13.227 1.00 93.88 135 PRO A C 1
ATOM 1070 O O . PRO A 1 135 ? -17.177 -1.588 13.079 1.00 93.88 135 PRO A O 1
ATOM 1073 N N . GLU A 1 136 ? -19.260 -0.773 13.023 1.00 94.06 136 GLU A N 1
ATOM 1074 C CA . GLU A 1 136 ? -19.905 -2.037 12.629 1.00 94.06 136 GLU A CA 1
ATOM 1075 C C . GLU A 1 136 ? -19.306 -2.624 11.341 1.00 94.06 136 GLU A C 1
ATOM 1077 O O . GLU A 1 136 ? -18.963 -3.806 11.276 1.00 94.06 136 GLU A O 1
ATOM 1082 N N . LYS A 1 137 ? -19.110 -1.776 10.324 1.00 92.50 137 LYS A N 1
ATOM 1083 C CA . LYS A 1 137 ? -18.518 -2.181 9.044 1.00 92.50 137 LYS A CA 1
ATOM 1084 C C . LYS A 1 137 ? -17.030 -2.472 9.187 1.00 92.50 137 LYS A C 1
ATOM 1086 O O . LYS A 1 137 ? -16.551 -3.405 8.548 1.00 92.50 137 LYS A O 1
ATOM 1091 N N . LYS A 1 138 ? -16.324 -1.715 10.034 1.00 91.94 138 LYS A N 1
ATOM 1092 C CA . LYS A 1 138 ? -14.922 -1.971 10.380 1.00 91.94 138 LYS A CA 1
ATOM 1093 C C . LYS A 1 138 ? -14.750 -3.357 10.997 1.00 91.94 138 LYS A C 1
ATOM 1095 O O . LYS A 1 138 ? -13.918 -4.113 10.513 1.00 91.94 138 LYS A O 1
ATOM 1100 N N . TRP A 1 139 ? -15.542 -3.717 12.008 1.00 92.50 139 TRP A N 1
ATOM 1101 C CA . TRP A 1 139 ? -15.442 -5.039 12.640 1.00 92.50 139 TRP A CA 1
ATOM 1102 C C . TRP A 1 139 ? -15.790 -6.167 11.677 1.00 92.50 139 TRP A C 1
ATOM 1104 O O . TRP A 1 139 ? -15.128 -7.198 11.696 1.00 92.50 139 TRP A O 1
ATOM 1114 N N . LYS A 1 140 ? -16.776 -5.967 10.798 1.00 91.94 140 LYS A N 1
ATOM 1115 C CA . LYS A 1 140 ? -17.103 -6.952 9.763 1.00 91.94 140 LYS A CA 1
ATOM 1116 C C . LYS A 1 140 ? -15.954 -7.151 8.766 1.00 91.94 140 LYS A C 1
ATOM 1118 O O . LYS A 1 140 ? -15.628 -8.291 8.455 1.00 91.94 140 LYS A O 1
ATOM 1123 N N . ALA A 1 141 ? -15.333 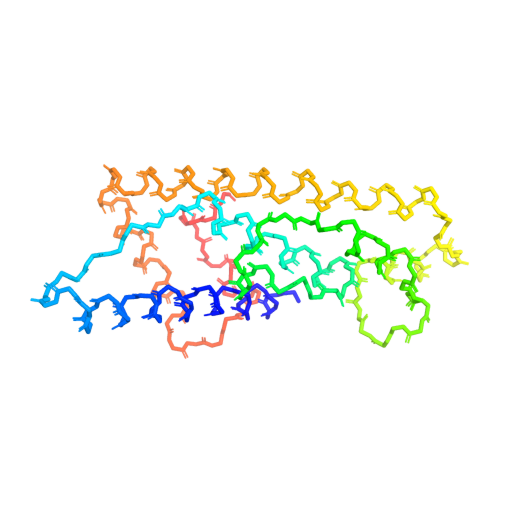-6.062 8.306 1.00 90.12 141 ALA A N 1
ATOM 1124 C CA . ALA A 1 141 ? -14.161 -6.121 7.432 1.00 90.12 141 ALA A CA 1
ATOM 1125 C C . ALA A 1 141 ? -12.978 -6.811 8.119 1.00 90.12 141 ALA A C 1
ATOM 1127 O O . ALA A 1 141 ? -12.359 -7.695 7.539 1.00 90.12 141 ALA A O 1
ATOM 1128 N N . GLN A 1 142 ? -12.702 -6.446 9.370 1.00 89.94 142 GLN A N 1
ATOM 1129 C CA . GLN A 1 142 ? -11.624 -7.047 10.146 1.00 89.94 142 GLN A CA 1
ATOM 1130 C C . GLN A 1 142 ? -11.859 -8.546 10.371 1.00 89.94 142 GLN A C 1
ATOM 1132 O O . GLN A 1 142 ? -10.955 -9.335 10.138 1.00 89.94 142 GLN A O 1
ATOM 1137 N N . ALA A 1 143 ? -13.083 -8.953 10.718 1.00 91.38 143 ALA A N 1
ATOM 1138 C CA . ALA A 1 143 ? -13.417 -10.361 10.905 1.00 91.38 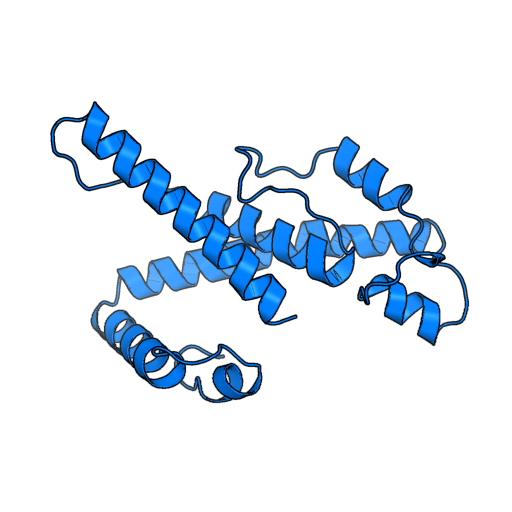143 ALA A CA 1
ATOM 1139 C C . ALA A 1 143 ? -13.225 -11.189 9.624 1.00 91.38 143 ALA A C 1
ATOM 1141 O O . ALA A 1 143 ? -12.741 -12.314 9.698 1.00 91.38 143 ALA A O 1
ATOM 1142 N N . GLU A 1 144 ? -13.577 -10.651 8.450 1.00 90.31 144 GLU A N 1
ATOM 1143 C CA . GLU A 1 144 ? -13.300 -11.325 7.176 1.00 90.31 144 GLU A CA 1
ATOM 1144 C C . GLU A 1 144 ? -11.794 -11.511 6.961 1.00 90.31 144 GLU A C 1
ATOM 1146 O O . GLU A 1 144 ? -11.349 -12.617 6.651 1.00 90.31 144 GLU A O 1
ATOM 1151 N N . VAL A 1 145 ? -11.013 -10.448 7.160 1.00 87.75 145 VAL A N 1
ATOM 1152 C CA . VAL A 1 145 ? -9.551 -10.487 7.024 1.00 87.75 145 VAL A CA 1
ATOM 1153 C C . VAL A 1 145 ? -8.947 -11.510 7.987 1.00 87.75 145 VAL A C 1
ATOM 1155 O O . VAL A 1 145 ? -8.142 -12.334 7.557 1.00 87.75 145 VAL A O 1
ATOM 1158 N N . ASP A 1 146 ? -9.381 -11.526 9.247 1.00 88.38 146 ASP A N 1
ATOM 1159 C CA . ASP A 1 146 ? -8.898 -12.460 10.269 1.00 88.38 146 ASP A CA 1
ATOM 1160 C C . ASP A 1 146 ? -9.224 -13.922 9.905 1.00 88.38 146 ASP A C 1
ATOM 1162 O O . ASP A 1 146 ? -8.380 -14.805 10.067 1.00 88.38 146 ASP A O 1
ATOM 1166 N N . ILE A 1 147 ? -10.418 -14.188 9.356 1.00 87.00 147 ILE A N 1
ATOM 1167 C CA . ILE A 1 147 ? -10.841 -15.529 8.911 1.00 87.00 147 ILE A CA 1
ATOM 1168 C C . ILE A 1 147 ? -10.043 -15.994 7.688 1.00 87.00 147 ILE A C 1
ATOM 1170 O O . ILE A 1 147 ? -9.661 -17.163 7.601 1.00 87.00 147 ILE A O 1
ATOM 1174 N N . VAL A 1 148 ? -9.830 -15.105 6.716 1.00 83.88 148 VAL A N 1
ATOM 1175 C CA . VAL A 1 148 ? -9.207 -15.453 5.432 1.00 83.88 148 VAL A CA 1
ATOM 1176 C C . VAL A 1 148 ? -7.689 -15.543 5.543 1.00 83.88 148 VAL A C 1
ATOM 1178 O O . VAL A 1 148 ? -7.089 -16.435 4.933 1.00 83.88 148 VAL A O 1
ATOM 1181 N N . PHE A 1 149 ? -7.063 -14.632 6.290 1.00 77.00 149 PHE A N 1
ATOM 1182 C CA . PHE A 1 149 ? -5.609 -14.525 6.354 1.00 77.00 149 PHE A CA 1
ATOM 1183 C C . PHE A 1 149 ? -4.980 -15.164 7.588 1.00 77.00 149 PHE A C 1
ATOM 1185 O O . PHE A 1 149 ? -3.891 -15.702 7.416 1.00 77.00 149 PHE A O 1
ATOM 1192 N N . GLY A 1 150 ? -5.651 -15.208 8.749 1.00 71.81 150 GLY A N 1
ATOM 1193 C CA . GLY A 1 150 ? -5.227 -15.947 9.953 1.00 71.81 150 GLY A CA 1
ATOM 1194 C C . GLY A 1 150 ? -3.705 -16.050 10.182 1.00 71.81 150 GLY A C 1
ATOM 1195 O O . GLY A 1 150 ? -2.961 -15.107 9.943 1.00 71.81 150 GLY A O 1
ATOM 1196 N N . GLU A 1 151 ? -3.221 -17.222 10.610 1.00 64.19 151 GLU A N 1
ATOM 1197 C CA . GLU A 1 151 ? -1.775 -17.545 10.675 1.00 64.19 151 GLU A CA 1
ATOM 1198 C C . GLU A 1 151 ? -1.239 -18.157 9.356 1.00 64.19 151 GLU A C 1
ATOM 1200 O O . GLU A 1 151 ? -0.176 -18.780 9.318 1.00 64.19 151 GLU A O 1
ATOM 1205 N N . GLY A 1 152 ? -2.005 -18.063 8.265 1.00 62.47 152 GLY A N 1
ATOM 1206 C CA . GLY A 1 152 ? -1.720 -18.752 7.007 1.00 62.47 152 GLY A CA 1
ATOM 1207 C C . GLY A 1 152 ? -0.850 -17.947 6.042 1.00 62.47 152 GLY A C 1
ATOM 1208 O O . GLY A 1 152 ? -0.759 -16.726 6.106 1.00 62.47 152 GLY A O 1
ATOM 1209 N N . ALA A 1 153 ? -0.253 -18.635 5.062 1.00 62.34 153 ALA A N 1
ATOM 1210 C CA . ALA A 1 153 ? 0.449 -17.962 3.975 1.00 62.34 153 ALA A CA 1
ATOM 1211 C C . ALA A 1 153 ? -0.521 -17.098 3.149 1.00 62.34 153 ALA A C 1
ATOM 1213 O O . ALA A 1 153 ? -1.515 -17.580 2.596 1.00 62.34 153 ALA A O 1
ATOM 1214 N N . HIS A 1 154 ? -0.200 -15.816 3.021 1.00 73.94 154 HIS A N 1
ATOM 1215 C CA . HIS A 1 154 ? -0.954 -14.861 2.221 1.00 73.94 154 HIS A CA 1
ATOM 1216 C C . HIS A 1 154 ? -0.705 -15.119 0.721 1.00 73.94 154 HIS A C 1
ATOM 1218 O O . HIS A 1 154 ? 0.294 -14.692 0.138 1.00 73.94 154 HIS A O 1
ATOM 1224 N N . THR A 1 155 ? -1.599 -15.877 0.084 1.00 76.75 155 THR A N 1
ATOM 1225 C CA . THR A 1 155 ? -1.491 -16.251 -1.337 1.00 76.75 155 THR A CA 1
ATOM 1226 C C . THR A 1 155 ? -2.503 -15.503 -2.208 1.00 76.75 155 THR A C 1
ATOM 1228 O O . THR A 1 155 ? -3.483 -14.947 -1.715 1.00 76.75 155 THR A O 1
ATOM 1231 N N . ASN A 1 156 ? -2.306 -15.536 -3.534 1.00 76.31 156 ASN A N 1
ATOM 1232 C CA . ASN A 1 156 ? -3.298 -15.041 -4.501 1.00 76.31 156 ASN A CA 1
ATOM 1233 C C . ASN A 1 156 ? -4.674 -15.703 -4.328 1.00 76.31 156 ASN A C 1
ATOM 1235 O O . ASN A 1 156 ? -5.696 -15.085 -4.606 1.00 76.31 156 ASN A O 1
ATOM 1239 N N . GLU A 1 157 ? -4.711 -16.967 -3.906 1.00 79.88 157 GLU A N 1
ATOM 1240 C CA . GLU A 1 157 ? -5.971 -17.672 -3.673 1.00 79.88 157 GLU A CA 1
ATOM 1241 C C . GLU A 1 157 ? -6.683 -17.162 -2.423 1.00 79.88 157 GLU A C 1
ATOM 1243 O O . GLU A 1 157 ? -7.907 -17.090 -2.422 1.00 79.88 157 GLU A O 1
ATOM 1248 N N . SER A 1 158 ? -5.936 -16.756 -1.392 1.00 79.06 158 SER A N 1
ATOM 1249 C CA . SER A 1 158 ? -6.499 -16.130 -0.193 1.00 79.06 158 SER A CA 1
ATOM 1250 C C . SER A 1 158 ? -7.166 -14.794 -0.526 1.00 79.06 158 SER A C 1
ATOM 1252 O O . SER A 1 158 ? -8.280 -14.553 -0.082 1.00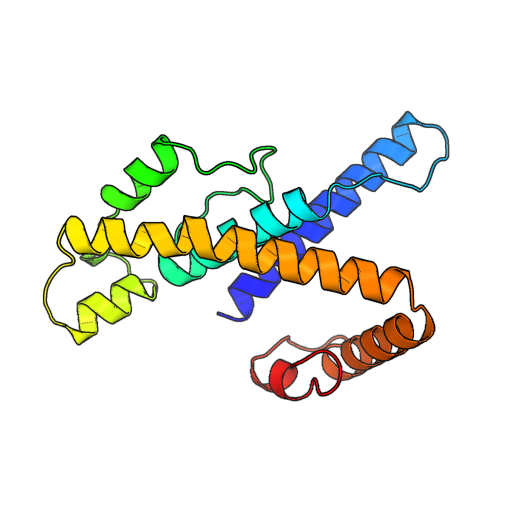 79.06 158 SER A O 1
ATOM 1254 N N . LEU A 1 159 ? -6.557 -13.972 -1.392 1.00 78.50 159 LEU A N 1
ATOM 1255 C CA . LEU A 1 159 ? -7.150 -12.697 -1.829 1.00 78.50 159 LEU A CA 1
ATOM 1256 C C . LEU A 1 159 ? -8.515 -12.873 -2.507 1.00 78.50 159 LEU A C 1
ATOM 1258 O O . LEU A 1 159 ? -9.406 -12.059 -2.307 1.00 78.50 159 LEU A O 1
ATOM 1262 N N . LYS A 1 160 ? -8.705 -13.954 -3.272 1.00 83.06 160 LYS A N 1
ATOM 1263 C CA . LYS A 1 160 ? -9.984 -14.243 -3.946 1.00 83.06 160 LYS A CA 1
ATOM 1264 C C . LYS A 1 160 ? -11.114 -14.636 -2.992 1.00 83.06 160 LYS A C 1
ATOM 1266 O O . LYS A 1 160 ? -12.253 -14.714 -3.434 1.00 83.06 160 LYS A O 1
ATOM 1271 N N . LYS A 1 161 ? -10.800 -14.948 -1.731 1.00 84.12 161 LYS A N 1
ATOM 1272 C CA . LYS A 1 161 ? -11.781 -15.336 -0.706 1.00 84.12 161 LYS A CA 1
ATOM 1273 C C . LYS A 1 161 ? -12.321 -14.144 0.080 1.00 84.12 161 LYS A C 1
ATOM 1275 O O . LYS A 1 161 ? -13.223 -14.332 0.886 1.00 84.12 161 LYS A O 1
ATOM 1280 N N . LEU A 1 162 ? -11.757 -12.955 -0.122 1.00 84.00 162 LEU A N 1
ATOM 1281 C CA . LEU A 1 162 ? -12.322 -11.718 0.396 1.00 84.00 162 LEU A CA 1
ATOM 1282 C C . LEU A 1 162 ? -13.537 -11.364 -0.470 1.00 84.00 162 LEU A C 1
ATOM 1284 O O . LEU A 1 162 ? -13.405 -11.197 -1.684 1.00 84.00 162 LEU A O 1
ATOM 1288 N N . GLU A 1 163 ? -14.716 -11.268 0.128 1.00 85.12 163 GLU A N 1
ATOM 1289 C CA . GLU A 1 163 ? -15.953 -10.891 -0.569 1.00 85.12 163 GLU A CA 1
ATOM 1290 C C . GLU A 1 163 ? -16.459 -9.519 -0.112 1.00 85.12 163 GLU A C 1
ATOM 1292 O O . GLU A 1 163 ? -17.176 -8.844 -0.846 1.00 85.12 163 GLU A O 1
ATOM 1297 N N . TYR A 1 164 ? -16.101 -9.099 1.101 1.00 85.25 164 TYR A N 1
ATOM 1298 C CA . TYR A 1 164 ? -16.567 -7.868 1.722 1.00 85.25 164 TYR A CA 1
ATOM 1299 C C . TYR A 1 164 ? -15.569 -6.716 1.579 1.00 85.25 164 TYR A C 1
ATOM 1301 O O . TYR A 1 164 ? -15.983 -5.569 1.411 1.00 85.25 164 TYR A O 1
ATOM 1309 N N . VAL A 1 165 ? -14.266 -6.999 1.668 1.00 83.69 165 VAL A N 1
ATOM 1310 C CA . VAL A 1 165 ? -13.195 -5.994 1.524 1.00 83.69 165 VAL A CA 1
ATOM 1311 C C . VAL A 1 165 ? -12.867 -5.699 0.054 1.00 83.69 165 VAL A C 1
ATOM 1313 O O . VAL A 1 165 ? -12.354 -4.626 -0.264 1.00 83.69 165 VAL A O 1
ATOM 1316 N N . THR A 1 166 ? -13.176 -6.623 -0.850 1.00 79.38 166 THR A N 1
ATOM 1317 C CA . THR A 1 166 ? -12.911 -6.505 -2.290 1.00 79.38 166 THR A CA 1
ATOM 1318 C C . THR A 1 166 ? -14.102 -5.876 -3.009 1.00 79.38 166 THR A C 1
ATOM 1320 O O . THR A 1 166 ? -15.247 -6.222 -2.733 1.00 79.38 166 THR A O 1
ATOM 1323 N N . LEU A 1 167 ? -13.817 -4.943 -3.924 1.00 50.28 167 LEU A N 1
ATOM 1324 C CA . LEU A 1 167 ? -14.791 -4.379 -4.868 1.00 50.28 167 LEU A CA 1
ATOM 1325 C C . LEU A 1 167 ? -15.248 -5.413 -5.903 1.00 50.28 167 LEU A C 1
ATOM 1327 O O . LEU A 1 167 ? -14.372 -6.151 -6.412 1.00 50.28 167 LEU A O 1
#

Sequence (167 aa):
MVKVFIDCFEKMILKSEKLLREKEVSSGGEDTIELDLEAEFSSLALDIIGFSVFNYNFGSVTKESHVVKETDVENLQQHDYSNLKDASLIQFLVDMRGVDIDDRQARLYNLLLIVGHETTAASLTLNVYLLAQNPEKKWKAQAEVDIVFGEGAHTNESLKKLEYVTL

InterPro domains:
  IPR001128 Cytochrome P450 [PF00067] (83-166)
  IPR036396 Cytochrome P450 superfamily [G3DSA:1.10.630.10] (1-167)
  IPR036396 Cytochrome P450 superfamily [SSF48264] (6-166)
  IPR050121 Cytochrome P450 monooxygenase [PTHR24305] (16-165)

pLDDT: mean 78.48, std 10.65, range [50.28, 94.56]

Organism: Eruca vesicaria subsp. sativa (NCBI:txid29727)

Radius of gyration: 18.51 Å; chains: 1; bounding box: 40×33×59 Å

Secondary structure (DSSP, 8-state):
-HHHHHHHHHHHHHHHHHHHHHHHHHHSS-------HHHHHHHHHHHHHIIIII-----TTTSS--S--HHHHHHHHS--GGG--S--HHHHHHHHHTS---HHHHHHHHHHHHHHHHHHHHHHHHHHHHHHH-HHHHHHHHHHHHHHHTTS---HHHHTT-SSS--

Foldseek 3Di:
DLVQLVVLVVLLVVVVVVVQVVCCVPPVDPSDDDDDLLLLQLLSQLQSLCCQAQVHGPCSSPDVDSDCDPVNLVVSLPDPLVPDPDDHNQVVVCVVVVDHQDPVNSVVSVVCSVVVSNVRSVVVVVVVVVCVVPVVLVVVQVVQCCVLPPVDDDDPVSVVSDPSVDD